Protein AF-A0A397CCR6-F1 (afdb_monomer_lite)

Secondary structure (DSSP, 8-state):
--------S---HHHHHHHHHHHHHT-S--TTHHHHHHHHHHHHHTTTTPPP--HHHHHHHHHHHHHT------S---

Sequence (78 aa):
MAKKSGRGKSWYPGSVDLLLDITVDVLPLGKNGWEKVERRFNRLAEPKLLPIRDADALKRKFLLLKNHAKPTGDPDCP

Organism: Aphanomyces astaci (NCBI:txid112090)

Radius of gyration: 15.35 Å; chains: 1; bounding box: 40×26×41 Å

Structure (mmCIF, N/CA/C/O backbone):
data_AF-A0A397CCR6-F1
#
_entry.id   AF-A0A397CCR6-F1
#
loop_
_atom_site.group_PDB
_atom_site.id
_atom_site.type_symbol
_atom_site.label_atom_id
_atom_site.label_alt_id
_atom_site.label_comp_id
_atom_site.label_asym_id
_atom_site.label_entity_id
_atom_site.label_seq_id
_atom_site.pdbx_PDB_ins_code
_atom_site.Cartn_x
_atom_site.Cartn_y
_atom_site.Cartn_z
_atom_site.occupancy
_atom_site.B_iso_or_equiv
_atom_site.auth_seq_id
_atom_site.auth_comp_id
_atom_site.auth_asym_id
_atom_site.auth_atom_id
_atom_site.pdbx_PDB_model_num
ATOM 1 N N . MET A 1 1 ? 17.153 11.501 -28.886 1.00 37.22 1 MET A N 1
ATOM 2 C CA . MET A 1 1 ? 16.857 10.240 -28.164 1.00 37.22 1 MET A CA 1
ATOM 3 C C . MET A 1 1 ? 16.486 10.583 -26.726 1.00 37.22 1 MET A C 1
ATOM 5 O O . MET A 1 1 ? 17.359 10.964 -25.954 1.00 37.22 1 MET A O 1
ATOM 9 N N . ALA A 1 2 ? 15.195 10.568 -26.382 1.00 41.62 2 ALA A N 1
ATOM 10 C CA . ALA A 1 2 ? 14.741 10.927 -25.039 1.00 41.62 2 ALA A CA 1
ATOM 11 C C . ALA A 1 2 ? 15.160 9.838 -24.040 1.00 41.62 2 ALA A C 1
ATOM 13 O O . ALA A 1 2 ? 14.691 8.700 -24.102 1.00 41.62 2 ALA A O 1
ATOM 14 N N . LYS A 1 3 ? 16.084 10.190 -23.143 1.00 36.00 3 LYS A N 1
ATOM 15 C CA . LYS A 1 3 ? 16.559 9.341 -22.050 1.00 36.00 3 LYS A CA 1
ATOM 16 C C . LYS A 1 3 ? 15.375 9.083 -21.113 1.00 36.00 3 LYS A C 1
ATOM 18 O O . LYS A 1 3 ? 14.982 9.965 -20.355 1.00 36.00 3 LYS A O 1
ATOM 23 N N . LYS A 1 4 ? 14.765 7.895 -21.202 1.00 39.50 4 LYS A N 1
ATOM 24 C CA . LYS A 1 4 ? 13.729 7.452 -20.259 1.00 39.50 4 LYS A CA 1
ATOM 25 C C . LYS A 1 4 ? 14.381 7.347 -18.882 1.00 39.50 4 LYS A C 1
ATOM 27 O O . LYS A 1 4 ? 15.123 6.405 -18.619 1.00 39.50 4 LYS A O 1
ATOM 32 N N . SER A 1 5 ? 14.132 8.365 -18.059 1.00 42.53 5 SER A N 1
ATOM 33 C CA . SER A 1 5 ? 14.495 8.427 -16.645 1.00 42.53 5 SER A CA 1
ATOM 34 C C . SER A 1 5 ? 14.142 7.100 -15.968 1.00 42.53 5 SER A C 1
ATOM 36 O O . 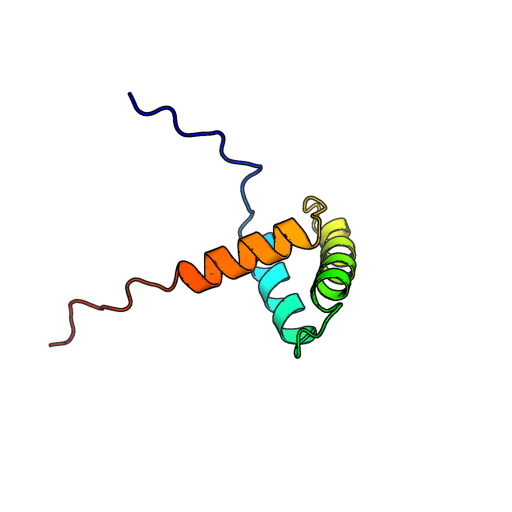SER A 1 5 ? 13.065 6.549 -16.215 1.00 42.53 5 SER A O 1
ATOM 38 N N . GLY A 1 6 ? 15.096 6.554 -15.212 1.00 37.91 6 GLY A N 1
ATOM 39 C CA . GLY A 1 6 ? 15.099 5.184 -14.710 1.00 37.91 6 GLY A CA 1
ATOM 40 C C . GLY A 1 6 ? 13.745 4.749 -14.159 1.00 37.91 6 GLY A C 1
ATOM 41 O O . GLY A 1 6 ? 13.170 5.397 -13.284 1.00 37.91 6 GLY A O 1
ATOM 42 N N . ARG A 1 7 ? 13.230 3.627 -14.674 1.00 49.69 7 ARG A N 1
ATOM 43 C CA . ARG A 1 7 ? 12.074 2.950 -14.086 1.00 49.69 7 ARG A CA 1
ATOM 44 C C . ARG A 1 7 ? 12.481 2.507 -12.685 1.00 49.69 7 ARG A C 1
ATOM 46 O O . ARG A 1 7 ? 13.127 1.474 -12.531 1.00 49.69 7 ARG A O 1
ATOM 53 N N . GLY A 1 8 ? 12.123 3.299 -11.675 1.00 50.19 8 GLY A N 1
ATOM 54 C CA . GLY A 1 8 ? 12.166 2.859 -10.286 1.00 50.19 8 GLY A CA 1
ATOM 55 C C . GLY A 1 8 ? 11.514 1.479 -10.185 1.00 50.19 8 GLY A C 1
ATOM 56 O O . GLY A 1 8 ? 10.498 1.242 -10.842 1.00 50.19 8 GLY A O 1
ATOM 57 N N . LYS A 1 9 ? 12.164 0.575 -9.441 1.00 55.97 9 LYS A N 1
ATOM 58 C CA . LYS A 1 9 ? 11.801 -0.830 -9.177 1.00 55.97 9 LYS A CA 1
ATOM 59 C C . LYS A 1 9 ? 10.348 -1.141 -9.566 1.00 55.97 9 LYS A C 1
ATOM 61 O O . LYS A 1 9 ? 9.416 -0.697 -8.889 1.00 55.97 9 LYS A O 1
ATOM 66 N N . SER A 1 10 ? 10.178 -1.833 -10.700 1.00 67.69 10 SER A N 1
ATOM 67 C CA . SER A 1 10 ? 8.872 -2.088 -11.324 1.00 67.69 10 SER A CA 1
ATOM 68 C C . SER A 1 10 ? 7.846 -2.534 -10.278 1.00 67.69 10 SER A C 1
ATOM 70 O O . SER A 1 10 ? 8.139 -3.358 -9.410 1.00 67.69 10 SER A O 1
ATOM 72 N N . TRP A 1 11 ? 6.651 -1.947 -10.308 1.00 76.25 11 TRP A N 1
ATOM 73 C CA . TRP A 1 11 ? 5.560 -2.399 -9.450 1.00 76.25 11 TRP A CA 1
ATOM 74 C C . TRP A 1 11 ? 5.056 -3.733 -9.982 1.00 76.25 11 TRP A C 1
ATOM 76 O O . TRP A 1 11 ? 4.549 -3.790 -11.098 1.00 76.25 11 TRP A O 1
ATOM 86 N N . TYR A 1 12 ? 5.209 -4.789 -9.187 1.00 80.81 12 TYR A N 1
ATOM 87 C CA . TYR A 1 12 ? 4.631 -6.085 -9.508 1.00 80.81 12 TYR A CA 1
ATOM 88 C C . TYR A 1 12 ? 3.096 -5.984 -9.448 1.00 80.81 12 TYR A C 1
ATOM 90 O O . TYR A 1 12 ? 2.601 -5.343 -8.515 1.00 80.81 12 TYR A O 1
ATOM 98 N N . PRO A 1 13 ? 2.337 -6.589 -10.382 1.00 80.25 13 PRO A N 1
ATOM 99 C CA . PRO A 1 13 ? 0.873 -6.529 -10.379 1.00 80.25 13 PRO A CA 1
ATOM 100 C C . PRO A 1 13 ? 0.271 -6.929 -9.027 1.00 80.25 13 PRO A C 1
ATOM 102 O O . PRO A 1 13 ? -0.441 -6.136 -8.425 1.00 80.25 13 PRO A O 1
ATOM 105 N N . GLY A 1 14 ? 0.731 -8.041 -8.442 1.00 83.31 14 GLY A N 1
ATOM 106 C CA . GLY A 1 14 ? 0.267 -8.475 -7.119 1.00 83.31 14 GLY A CA 1
ATOM 107 C C . GLY A 1 14 ? 0.639 -7.536 -5.961 1.00 83.31 14 GLY A C 1
ATOM 108 O O . GLY A 1 14 ? 0.013 -7.591 -4.908 1.00 83.31 14 GLY A O 1
ATOM 109 N N . SER A 1 15 ? 1.632 -6.649 -6.124 1.00 86.12 15 SER A N 1
ATOM 110 C CA . SER A 1 15 ? 1.870 -5.560 -5.160 1.00 86.12 15 SER A CA 1
ATOM 111 C C . SER A 1 15 ? 0.854 -4.432 -5.308 1.00 86.12 15 SER A C 1
ATOM 113 O O . SER A 1 15 ? 0.570 -3.742 -4.336 1.00 86.12 15 SER A O 1
ATOM 115 N N . VAL A 1 16 ? 0.353 -4.196 -6.520 1.00 88.00 16 VAL A N 1
ATOM 116 C CA . VAL A 1 16 ? -0.678 -3.189 -6.770 1.00 88.00 16 VAL A CA 1
ATOM 117 C C . VAL A 1 16 ? -2.013 -3.662 -6.213 1.00 88.00 16 VAL A C 1
ATOM 119 O O . VAL A 1 16 ? -2.632 -2.903 -5.476 1.00 88.00 16 VAL A O 1
ATOM 122 N N . ASP A 1 17 ? -2.398 -4.909 -6.479 1.00 89.31 17 ASP A N 1
ATOM 123 C CA . ASP A 1 17 ? -3.641 -5.485 -5.949 1.00 89.31 17 ASP A CA 1
ATOM 124 C C . ASP A 1 17 ? -3.636 -5.470 -4.416 1.00 89.31 17 ASP A C 1
ATOM 126 O O . ASP A 1 17 ? -4.545 -4.937 -3.790 1.00 89.31 17 ASP A O 1
ATOM 130 N N . LEU A 1 18 ? -2.527 -5.909 -3.806 1.00 90.56 18 LEU A N 1
ATOM 131 C CA . LEU A 1 18 ? -2.356 -5.868 -2.354 1.00 90.56 18 LEU A CA 1
ATOM 132 C C . LEU A 1 18 ? -2.458 -4.444 -1.783 1.00 90.56 18 LEU A C 1
ATOM 134 O O . LEU A 1 18 ? -3.030 -4.242 -0.715 1.00 90.56 18 LEU A O 1
ATOM 138 N N . LEU A 1 19 ? -1.890 -3.449 -2.471 1.00 90.75 19 LEU A N 1
ATOM 139 C CA . LEU A 1 19 ? -2.004 -2.049 -2.063 1.00 90.75 19 LEU A CA 1
ATOM 140 C C . LEU A 1 19 ? -3.464 -1.582 -2.104 1.00 90.75 19 LEU A C 1
ATOM 142 O O . LEU A 1 19 ? -3.896 -0.897 -1.177 1.00 90.75 19 LEU A O 1
ATOM 146 N N . LEU A 1 20 ? -4.206 -1.921 -3.157 1.00 90.31 20 LEU A N 1
ATOM 147 C CA . LEU A 1 20 ? -5.610 -1.539 -3.299 1.00 90.31 20 LEU A CA 1
ATOM 148 C C . LEU A 1 20 ? -6.476 -2.192 -2.216 1.00 90.31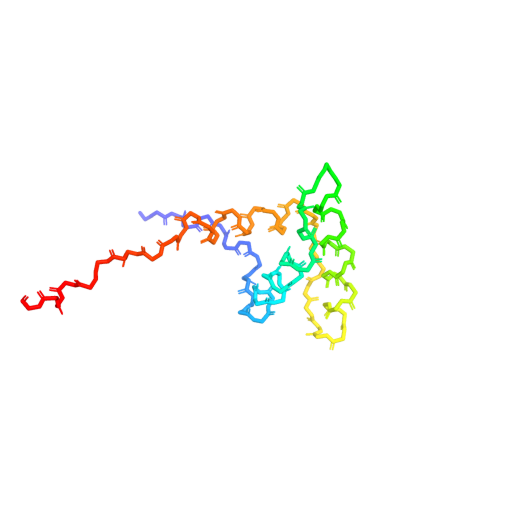 20 LEU A C 1
ATOM 150 O O . LEU A 1 20 ? -7.186 -1.459 -1.529 1.00 90.31 20 LEU A O 1
ATOM 154 N N . ASP A 1 21 ? -6.330 -3.500 -1.987 1.00 91.62 21 ASP A N 1
ATOM 155 C CA . ASP A 1 21 ? -7.055 -4.239 -0.940 1.00 91.62 21 ASP A CA 1
ATOM 156 C C . ASP A 1 21 ? -6.840 -3.610 0.442 1.00 91.62 21 ASP A C 1
ATOM 158 O O . ASP A 1 21 ? -7.785 -3.239 1.138 1.00 91.62 21 ASP A O 1
ATOM 162 N N . ILE A 1 22 ? -5.576 -3.387 0.818 1.00 91.31 22 ILE A N 1
ATOM 163 C CA . ILE A 1 22 ? -5.244 -2.791 2.118 1.00 91.31 22 ILE A CA 1
ATOM 164 C C . ILE A 1 22 ? -5.778 -1.363 2.214 1.00 91.31 22 ILE A C 1
ATOM 166 O O . ILE A 1 22 ? -6.204 -0.933 3.284 1.00 91.31 22 ILE A O 1
ATOM 170 N N . THR A 1 23 ? -5.721 -0.605 1.118 1.00 89.62 23 THR A N 1
ATOM 171 C CA . THR A 1 23 ? -6.200 0.777 1.114 1.00 89.62 23 THR A CA 1
ATOM 172 C C . THR A 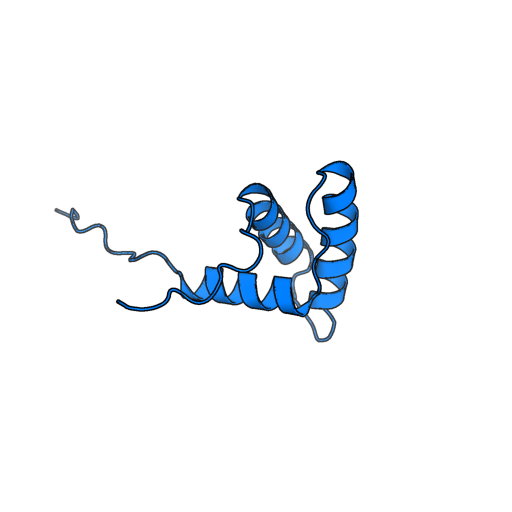1 23 ? -7.701 0.824 1.367 1.00 89.62 23 THR A C 1
ATOM 174 O O . THR A 1 23 ? -8.128 1.654 2.166 1.00 89.62 23 THR A O 1
ATOM 177 N N . VAL A 1 24 ? -8.476 -0.079 0.755 1.00 88.19 24 VAL A N 1
ATOM 178 C CA . VAL A 1 24 ? -9.920 -0.225 0.995 1.00 88.19 24 VAL A CA 1
ATOM 179 C C . VAL A 1 24 ? -10.194 -0.567 2.462 1.00 88.19 24 VAL A C 1
ATOM 181 O O . VAL A 1 24 ? -10.998 0.112 3.098 1.00 88.19 24 VAL A O 1
ATOM 184 N N . ASP A 1 25 ? -9.453 -1.516 3.038 1.00 87.00 25 ASP A N 1
ATOM 185 C CA . ASP A 1 25 ? -9.612 -1.932 4.441 1.00 87.00 25 ASP A CA 1
ATOM 186 C C . ASP A 1 25 ? -9.231 -0.861 5.479 1.00 87.00 25 ASP A C 1
ATOM 188 O O . ASP A 1 25 ? -9.543 -0.997 6.666 1.00 87.00 25 ASP A O 1
ATOM 192 N N . VAL A 1 26 ? -8.460 0.155 5.087 1.00 84.81 26 VAL A N 1
ATOM 193 C CA . VAL A 1 26 ? -7.994 1.227 5.984 1.00 84.81 26 VAL A CA 1
ATOM 194 C C . VAL A 1 26 ? -8.868 2.484 5.856 1.00 84.81 26 VAL A C 1
ATOM 196 O O . VAL A 1 26 ? -8.662 3.454 6.590 1.00 84.81 26 VAL A O 1
ATOM 199 N N . LEU A 1 27 ? -9.873 2.485 4.973 1.00 83.12 27 LEU A N 1
ATOM 200 C CA . LEU A 1 27 ? -10.789 3.613 4.843 1.00 83.12 27 LEU A CA 1
ATOM 201 C C . LEU A 1 27 ? -11.661 3.803 6.105 1.00 83.12 27 LEU A C 1
ATOM 203 O O . LEU A 1 27 ? -12.115 2.826 6.697 1.00 83.12 27 LEU A O 1
ATOM 207 N N . PRO A 1 28 ? -11.937 5.061 6.504 1.00 77.94 28 PRO A N 1
ATOM 208 C CA . PRO A 1 28 ? -11.437 6.295 5.899 1.00 77.94 28 PRO A CA 1
ATOM 209 C C . PRO A 1 28 ? -9.949 6.532 6.209 1.00 77.94 28 PRO A C 1
ATOM 211 O O . PRO A 1 28 ? -9.505 6.473 7.357 1.00 77.94 28 PRO A O 1
ATOM 214 N N . LEU A 1 29 ? -9.175 6.862 5.167 1.00 76.00 29 LEU A N 1
ATOM 215 C CA . LEU A 1 29 ? -7.760 7.218 5.278 1.00 76.00 29 LEU A CA 1
ATOM 216 C C . LEU A 1 29 ? -7.630 8.582 5.976 1.00 76.00 29 LEU A C 1
ATOM 218 O O . LEU A 1 29 ? -7.571 9.627 5.333 1.00 76.00 29 LEU A O 1
ATOM 222 N N . GLY A 1 30 ? -7.620 8.564 7.309 1.00 75.19 30 GLY A N 1
ATOM 223 C CA . GLY A 1 30 ? -7.373 9.743 8.138 1.00 75.19 30 GLY A CA 1
ATOM 224 C C . GLY A 1 30 ? -5.910 10.204 8.102 1.00 75.19 30 GLY A C 1
ATOM 225 O O . GLY A 1 30 ? -5.103 9.738 7.298 1.00 75.19 30 GLY A O 1
ATOM 226 N N . LYS A 1 31 ? -5.540 11.092 9.035 1.00 75.94 31 LYS A N 1
ATOM 227 C CA . LYS A 1 31 ? -4.209 11.732 9.118 1.00 75.94 31 LYS A CA 1
ATOM 228 C C . LYS A 1 31 ? -3.029 10.737 9.102 1.00 75.94 31 LYS A C 1
ATOM 230 O O . LYS A 1 31 ? -2.005 11.031 8.499 1.00 75.94 31 LYS A O 1
ATOM 235 N N . ASN A 1 32 ? -3.226 9.538 9.658 1.00 82.38 32 ASN A N 1
ATOM 236 C CA . ASN A 1 32 ? -2.232 8.456 9.751 1.00 82.38 32 ASN A CA 1
ATOM 237 C C . ASN A 1 32 ? -2.631 7.218 8.919 1.00 82.38 32 ASN A C 1
ATOM 239 O O . ASN A 1 32 ? -2.225 6.089 9.210 1.00 82.38 32 ASN A O 1
ATOM 243 N N . GLY A 1 33 ? -3.497 7.393 7.916 1.00 87.25 33 GLY A N 1
ATOM 244 C CA . GLY A 1 33 ? -4.007 6.293 7.097 1.00 87.25 33 GLY A CA 1
ATOM 245 C C . GLY A 1 33 ? -2.894 5.555 6.350 1.00 87.25 33 GLY A C 1
ATOM 246 O O . GLY A 1 33 ? -2.825 4.332 6.392 1.00 87.25 33 GLY A O 1
ATOM 247 N N . TRP A 1 34 ? -1.964 6.292 5.743 1.00 90.12 34 TRP A N 1
ATOM 248 C CA . TRP A 1 34 ? -0.879 5.711 4.946 1.00 90.12 34 TRP A CA 1
ATOM 249 C C . TRP A 1 34 ? 0.162 4.953 5.774 1.00 90.12 34 TRP A C 1
ATOM 251 O O . TRP A 1 34 ? 0.651 3.931 5.312 1.00 90.12 34 TRP A O 1
ATOM 261 N N . GLU A 1 35 ? 0.427 5.370 7.014 1.00 90.81 35 GLU A N 1
ATOM 262 C CA . GLU A 1 35 ? 1.279 4.609 7.943 1.00 90.81 35 GLU A CA 1
ATOM 263 C C . GLU A 1 35 ? 0.637 3.260 8.316 1.00 90.81 35 GLU A C 1
ATOM 265 O O . GLU A 1 35 ? 1.314 2.245 8.474 1.00 90.81 35 GLU A O 1
ATOM 270 N N . LYS A 1 36 ? -0.698 3.210 8.446 1.00 90.06 36 LYS A N 1
ATOM 271 C CA . LYS A 1 36 ? -1.418 1.943 8.663 1.00 90.06 36 LYS A CA 1
ATOM 272 C C . LYS A 1 36 ? -1.361 1.049 7.423 1.00 90.06 36 LYS A C 1
ATOM 274 O O . LYS A 1 36 ? -1.158 -0.158 7.569 1.00 90.06 36 LYS A O 1
ATOM 279 N N . VAL A 1 37 ? -1.525 1.635 6.232 1.00 91.38 37 VAL A N 1
ATOM 280 C CA . VAL A 1 37 ? -1.402 0.923 4.949 1.00 91.38 37 VAL A CA 1
ATOM 281 C C . VAL A 1 37 ? 0.002 0.347 4.797 1.00 91.38 37 VAL A C 1
ATOM 283 O O . VAL A 1 37 ? 0.130 -0.833 4.504 1.00 91.38 37 VAL A O 1
ATOM 286 N N . GLU A 1 38 ? 1.042 1.130 5.071 1.00 92.62 38 GLU A N 1
ATOM 287 C CA . GLU A 1 38 ? 2.439 0.693 5.048 1.00 92.62 38 GLU A CA 1
ATOM 288 C C . GLU A 1 38 ? 2.690 -0.492 5.978 1.00 92.62 38 GLU A C 1
ATOM 290 O O . GLU A 1 38 ? 3.187 -1.526 5.531 1.00 92.62 38 GLU A O 1
ATOM 295 N N . ARG A 1 39 ? 2.305 -0.388 7.256 1.00 91.88 39 ARG A N 1
ATOM 296 C CA . ARG A 1 39 ? 2.502 -1.484 8.216 1.00 91.88 39 ARG A CA 1
ATOM 297 C C . ARG A 1 39 ? 1.809 -2.771 7.771 1.00 91.88 39 ARG A C 1
ATOM 299 O O . ARG A 1 39 ? 2.401 -3.846 7.863 1.00 91.88 39 ARG A O 1
ATOM 306 N N . ARG A 1 40 ? 0.571 -2.682 7.269 1.00 91.06 40 ARG A N 1
ATOM 307 C CA . ARG A 1 40 ? -0.147 -3.846 6.718 1.00 91.06 40 ARG A CA 1
ATOM 308 C C . ARG A 1 40 ? 0.512 -4.371 5.446 1.00 91.06 40 ARG A C 1
ATOM 310 O O . ARG A 1 40 ? 0.651 -5.582 5.305 1.00 91.06 40 ARG A O 1
ATOM 317 N N . PHE A 1 41 ? 0.930 -3.482 4.552 1.00 91.69 41 PHE A N 1
ATOM 318 C CA . PHE A 1 41 ? 1.541 -3.847 3.281 1.00 91.69 41 PHE A CA 1
ATOM 319 C C . PHE A 1 41 ? 2.841 -4.593 3.519 1.00 91.69 41 PHE A C 1
ATOM 321 O O . PHE A 1 41 ? 2.988 -5.701 3.028 1.00 91.69 41 PHE A O 1
ATOM 328 N N . ASN A 1 42 ? 3.731 -4.044 4.341 1.00 91.31 42 ASN A N 1
ATOM 329 C CA . ASN A 1 42 ? 5.022 -4.647 4.648 1.00 91.31 42 ASN A CA 1
ATOM 330 C C . ASN A 1 42 ? 4.865 -6.001 5.366 1.00 91.31 42 ASN A C 1
ATOM 332 O O . ASN A 1 42 ? 5.553 -6.955 5.013 1.00 91.31 42 ASN A O 1
ATOM 336 N N . ARG A 1 43 ? 3.879 -6.135 6.267 1.00 91.38 43 ARG A N 1
ATOM 337 C CA . ARG A 1 43 ? 3.539 -7.418 6.913 1.00 91.38 43 ARG A CA 1
ATOM 338 C C . ARG A 1 43 ? 3.045 -8.482 5.924 1.00 91.38 43 ARG A C 1
ATOM 340 O O . ARG A 1 43 ? 3.338 -9.658 6.096 1.00 91.38 43 ARG A O 1
ATOM 347 N N . LEU A 1 44 ? 2.268 -8.091 4.914 1.00 89.38 44 LEU A N 1
ATOM 348 C CA . LEU A 1 44 ? 1.749 -9.009 3.888 1.00 89.38 44 LEU A CA 1
ATOM 349 C C . LEU A 1 44 ? 2.715 -9.195 2.707 1.00 89.38 44 LEU A C 1
ATOM 351 O O . LEU A 1 44 ? 2.580 -10.152 1.944 1.00 89.38 44 LEU A O 1
ATOM 355 N N . ALA A 1 45 ? 3.682 -8.293 2.555 1.00 87.62 45 ALA A N 1
ATOM 356 C CA . ALA A 1 45 ? 4.716 -8.329 1.535 1.00 87.62 45 ALA A CA 1
ATOM 357 C C . ALA A 1 45 ? 5.768 -9.399 1.835 1.00 87.62 45 ALA A C 1
ATOM 359 O O . ALA A 1 45 ? 6.181 -10.096 0.912 1.00 87.62 45 ALA A O 1
ATOM 360 N N . GLU A 1 46 ? 6.145 -9.566 3.105 1.00 85.44 46 GLU A N 1
ATOM 361 C CA . GLU A 1 46 ? 7.134 -10.547 3.566 1.00 85.44 46 GLU A CA 1
ATOM 362 C C . GLU A 1 46 ? 6.834 -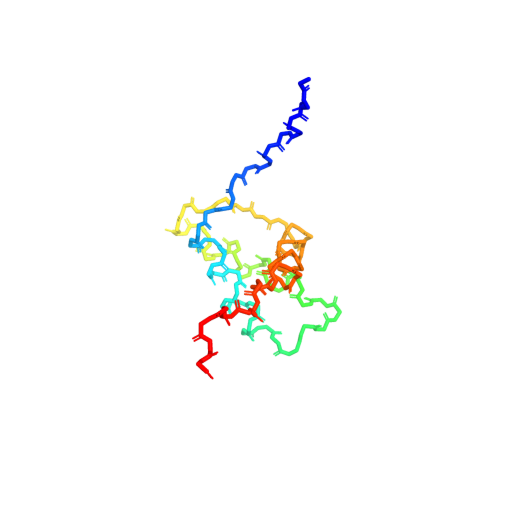11.992 3.108 1.00 85.44 46 GLU A C 1
ATOM 364 O O . GLU A 1 46 ? 7.657 -12.551 2.379 1.00 85.44 46 GLU A O 1
ATOM 369 N N . PRO A 1 47 ? 5.652 -12.589 3.384 1.00 88.06 47 PRO A N 1
ATOM 370 C CA . PRO A 1 47 ? 5.341 -13.942 2.910 1.00 88.06 47 PRO A CA 1
ATOM 371 C C . PRO A 1 47 ? 5.200 -14.035 1.383 1.00 88.06 47 PRO A C 1
ATOM 373 O O . PRO A 1 47 ? 5.301 -15.118 0.815 1.00 88.06 47 PRO A O 1
ATOM 376 N N . LYS A 1 48 ? 4.960 -12.908 0.701 1.00 83.44 48 LYS A N 1
ATOM 377 C CA . LYS A 1 48 ? 4.824 -12.832 -0.760 1.00 83.44 48 LYS A CA 1
ATOM 378 C C . LYS A 1 48 ? 6.142 -12.477 -1.464 1.00 83.44 48 LYS A C 1
ATOM 380 O O . LYS A 1 48 ? 6.126 -12.265 -2.676 1.00 83.44 48 LYS A O 1
ATOM 385 N N . LEU A 1 49 ? 7.256 -12.378 -0.726 1.00 85.25 49 LEU A N 1
ATOM 386 C CA . LEU A 1 49 ? 8.571 -11.935 -1.217 1.00 85.25 49 LEU A CA 1
ATOM 387 C C . LEU A 1 49 ? 8.512 -10.598 -1.980 1.00 85.25 49 LEU A C 1
ATOM 389 O O . LEU A 1 49 ? 9.298 -10.331 -2.894 1.00 85.25 49 LEU A O 1
ATOM 393 N N . LEU A 1 50 ? 7.553 -9.744 -1.619 1.00 83.94 50 LEU A N 1
ATOM 394 C CA . LEU A 1 50 ? 7.393 -8.432 -2.224 1.00 83.94 50 LEU A CA 1
ATOM 395 C C . LEU A 1 5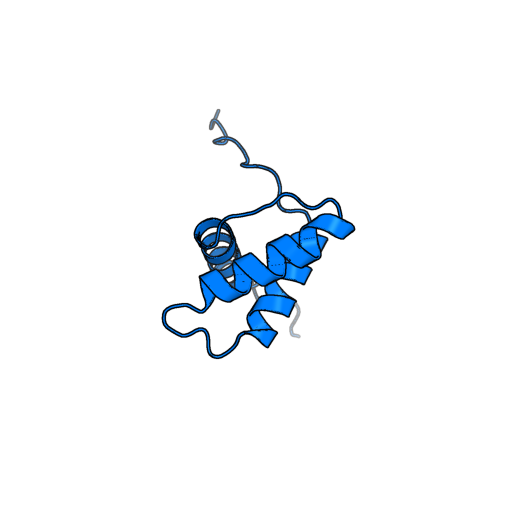0 ? 8.358 -7.438 -1.566 1.00 83.94 50 LEU A C 1
ATOM 397 O O . LEU A 1 50 ? 8.634 -7.529 -0.370 1.00 83.94 50 LEU A O 1
ATOM 401 N N . PRO A 1 51 ? 8.866 -6.450 -2.321 1.00 84.50 51 PRO A N 1
ATOM 402 C CA . PRO A 1 51 ? 9.721 -5.426 -1.745 1.00 84.50 51 PRO A CA 1
ATOM 403 C C . PRO A 1 51 ? 8.941 -4.581 -0.734 1.00 84.50 51 PRO A C 1
ATOM 405 O O . PRO A 1 51 ? 7.843 -4.113 -1.042 1.00 84.50 51 PRO A O 1
ATOM 408 N N . ILE A 1 52 ? 9.562 -4.341 0.422 1.00 86.69 52 ILE A N 1
ATOM 409 C CA . ILE A 1 52 ? 9.127 -3.366 1.427 1.00 86.69 52 ILE A CA 1
ATOM 410 C C . ILE A 1 52 ? 9.060 -1.978 0.783 1.00 86.69 52 ILE A C 1
ATOM 412 O O . ILE A 1 52 ? 9.913 -1.628 -0.044 1.00 86.69 52 ILE A O 1
ATOM 416 N N . ARG A 1 53 ? 8.020 -1.210 1.113 1.00 87.56 53 ARG A N 1
ATOM 417 C CA . ARG A 1 53 ? 7.792 0.131 0.561 1.00 87.56 53 ARG A CA 1
ATOM 418 C C . ARG A 1 53 ? 7.331 1.086 1.646 1.00 87.56 53 ARG A C 1
ATOM 420 O O . ARG A 1 53 ? 6.525 0.706 2.491 1.00 87.56 53 ARG A O 1
ATOM 427 N N . ASP A 1 54 ? 7.795 2.323 1.542 1.00 90.19 54 ASP A N 1
ATOM 428 C CA . ASP A 1 54 ? 7.411 3.402 2.444 1.00 90.19 54 ASP A CA 1
ATOM 429 C C . ASP A 1 54 ? 5.991 3.903 2.158 1.00 90.19 54 ASP A C 1
ATOM 431 O O . ASP A 1 54 ? 5.511 3.860 1.013 1.00 90.19 54 ASP A O 1
ATOM 435 N N . ALA A 1 55 ? 5.343 4.461 3.180 1.00 89.44 55 ALA A N 1
ATOM 436 C CA . ALA A 1 55 ? 4.013 5.064 3.079 1.00 89.44 55 ALA A CA 1
ATOM 437 C C . ALA A 1 55 ? 3.881 6.060 1.903 1.00 89.44 55 ALA A C 1
ATOM 439 O O . ALA A 1 55 ? 2.889 6.026 1.166 1.00 89.44 55 ALA A O 1
ATOM 440 N N . ASP A 1 56 ? 4.894 6.899 1.662 1.00 89.44 56 ASP A N 1
ATOM 441 C CA . ASP A 1 56 ? 4.911 7.853 0.544 1.00 89.44 56 ASP A CA 1
ATOM 442 C C . ASP A 1 56 ? 4.960 7.172 -0.828 1.00 89.44 56 ASP A C 1
ATOM 444 O O . ASP A 1 56 ? 4.296 7.614 -1.773 1.00 89.44 56 ASP A O 1
ATOM 448 N N . ALA A 1 57 ? 5.700 6.067 -0.957 1.00 88.75 57 ALA A N 1
ATOM 449 C CA . ALA A 1 57 ? 5.762 5.301 -2.198 1.00 88.75 57 ALA A CA 1
ATOM 450 C C . ALA A 1 57 ? 4.413 4.633 -2.505 1.00 88.75 57 ALA A C 1
ATOM 452 O O . ALA A 1 57 ? 3.961 4.658 -3.658 1.00 88.75 57 ALA A O 1
ATOM 453 N N . LEU A 1 58 ? 3.752 4.086 -1.477 1.00 89.44 58 LEU A N 1
ATOM 454 C CA . LEU A 1 58 ? 2.406 3.514 -1.572 1.00 89.44 58 LEU A CA 1
ATOM 455 C C . LEU A 1 58 ? 1.380 4.585 -1.970 1.00 89.44 58 LEU A C 1
ATOM 457 O O . LEU A 1 58 ? 0.649 4.409 -2.948 1.00 89.44 58 LEU A O 1
ATOM 461 N N . LYS A 1 59 ? 1.401 5.742 -1.300 1.00 89.00 59 LYS A N 1
ATOM 462 C CA . LYS A 1 59 ? 0.536 6.889 -1.609 1.00 89.00 59 LYS A CA 1
ATOM 463 C C . LYS A 1 59 ? 0.734 7.385 -3.035 1.00 89.00 59 LYS A C 1
ATOM 465 O O . LYS A 1 59 ? -0.236 7.560 -3.774 1.00 89.00 59 LYS A O 1
ATOM 470 N N . ARG A 1 60 ? 1.985 7.588 -3.456 1.00 88.06 60 ARG A N 1
ATOM 471 C CA . ARG A 1 60 ? 2.309 8.048 -4.813 1.00 88.06 60 ARG A CA 1
ATOM 472 C C . ARG A 1 60 ? 1.808 7.062 -5.863 1.00 88.06 60 ARG A C 1
ATOM 474 O O . ARG A 1 60 ? 1.253 7.492 -6.871 1.00 88.06 60 ARG A O 1
ATOM 481 N N . LYS A 1 61 ? 1.955 5.755 -5.635 1.00 88.00 61 LYS A N 1
ATOM 482 C CA . LYS A 1 61 ? 1.432 4.739 -6.556 1.00 88.00 61 LYS A CA 1
ATOM 483 C C . LYS A 1 61 ? -0.087 4.722 -6.598 1.00 88.00 61 LYS A C 1
ATOM 485 O O . LYS A 1 61 ? -0.630 4.678 -7.696 1.00 88.00 61 LYS A O 1
ATOM 490 N N . PHE A 1 62 ? -0.758 4.803 -5.455 1.00 87.31 62 PHE A N 1
ATOM 491 C CA . PHE A 1 62 ? -2.216 4.873 -5.403 1.00 87.31 62 PHE A CA 1
ATOM 492 C C . PHE A 1 62 ? -2.753 6.106 -6.140 1.00 87.31 62 PHE A C 1
ATOM 494 O O . PHE A 1 62 ? -3.660 5.995 -6.959 1.00 87.31 62 PHE A O 1
ATOM 501 N N . LEU A 1 63 ? -2.146 7.278 -5.930 1.00 85.19 63 LEU A N 1
ATOM 502 C CA . LEU A 1 63 ? -2.507 8.500 -6.654 1.00 85.19 63 LEU A CA 1
ATOM 503 C C . LEU A 1 63 ? -2.231 8.385 -8.154 1.00 85.19 63 LEU A C 1
ATOM 505 O O . LEU A 1 63 ? -3.024 8.877 -8.952 1.00 85.19 63 LEU A O 1
ATOM 509 N N . LEU A 1 64 ? -1.137 7.731 -8.554 1.00 83.94 64 LEU A N 1
ATOM 510 C CA . LEU A 1 64 ? -0.889 7.435 -9.963 1.00 83.94 64 LEU A CA 1
ATOM 511 C C . LEU A 1 64 ? -1.981 6.527 -10.528 1.00 83.94 64 LEU A C 1
ATOM 513 O O . LEU A 1 64 ? -2.493 6.851 -11.583 1.00 83.94 64 LEU A O 1
ATOM 517 N N . LEU A 1 65 ? -2.384 5.459 -9.834 1.00 82.12 65 LEU A N 1
ATOM 518 C CA . LEU A 1 65 ? -3.464 4.564 -10.278 1.00 82.12 65 LEU A CA 1
ATOM 519 C C . LEU A 1 65 ? -4.808 5.291 -10.386 1.00 82.12 65 LEU A C 1
ATOM 521 O O . LEU A 1 65 ? -5.521 5.103 -11.363 1.00 82.12 65 LEU A O 1
ATOM 525 N N . LYS A 1 66 ? -5.114 6.170 -9.424 1.00 76.75 66 LYS A N 1
ATOM 526 C CA . LYS A 1 66 ? -6.310 7.019 -9.451 1.00 76.75 66 LYS A CA 1
ATOM 527 C C . LYS A 1 66 ? -6.320 7.966 -10.658 1.00 76.75 66 LYS A C 1
ATOM 529 O O . LYS A 1 66 ? -7.364 8.150 -11.268 1.00 76.75 66 LYS A O 1
ATOM 534 N N . ASN A 1 67 ? -5.181 8.586 -10.979 1.00 68.44 67 ASN A N 1
ATOM 535 C CA . ASN A 1 67 ? -5.065 9.524 -12.105 1.00 68.44 67 ASN A CA 1
ATOM 536 C C . ASN A 1 67 ? -4.939 8.816 -13.458 1.00 68.44 67 ASN A C 1
ATOM 538 O O . ASN A 1 67 ? -5.401 9.338 -14.464 1.00 68.44 67 ASN A O 1
ATOM 542 N N . HIS A 1 68 ? -4.368 7.612 -13.485 1.00 61.03 68 HIS A N 1
ATOM 543 C CA . HIS A 1 68 ? -4.380 6.711 -14.637 1.00 61.03 68 HIS A CA 1
ATOM 544 C C . HIS A 1 68 ? -5.729 5.983 -14.746 1.00 61.03 68 HIS A C 1
ATOM 546 O O . HIS A 1 68 ? -5.785 4.804 -15.107 1.00 61.03 68 HIS A O 1
ATOM 552 N N . ALA A 1 69 ? -6.819 6.688 -14.419 1.00 49.09 69 ALA A N 1
ATOM 553 C CA . ALA A 1 69 ? -8.155 6.278 -14.799 1.00 49.09 69 ALA A CA 1
ATOM 554 C C . ALA A 1 69 ? -8.123 5.935 -16.292 1.00 49.09 69 ALA A C 1
ATOM 556 O O . ALA A 1 69 ? -7.498 6.646 -17.084 1.00 49.09 69 ALA A O 1
ATOM 557 N N . LYS A 1 70 ? -8.728 4.794 -16.642 1.00 49.94 70 LYS A N 1
ATOM 558 C CA . LYS A 1 70 ? -8.879 4.325 -18.021 1.00 49.94 70 LYS A CA 1
ATOM 559 C C . LYS A 1 70 ? -9.177 5.515 -18.946 1.00 49.94 70 LYS A C 1
ATOM 561 O O . LYS A 1 70 ? -9.975 6.372 -18.549 1.00 49.94 70 LYS A O 1
ATOM 566 N N . PRO A 1 71 ? -8.665 5.547 -20.190 1.00 48.22 71 PRO A N 1
ATOM 567 C CA . PRO A 1 71 ? -9.427 6.198 -21.242 1.00 48.22 71 PRO A CA 1
ATOM 568 C C . PRO A 1 71 ? -10.765 5.450 -21.286 1.00 48.22 71 PRO A C 1
ATOM 570 O O . PRO A 1 71 ? -10.872 4.367 -21.849 1.00 48.22 71 PRO A O 1
ATOM 573 N N . THR A 1 72 ? -11.747 5.949 -20.540 1.00 49.84 72 THR A N 1
ATOM 574 C CA . THR A 1 72 ? -13.094 5.389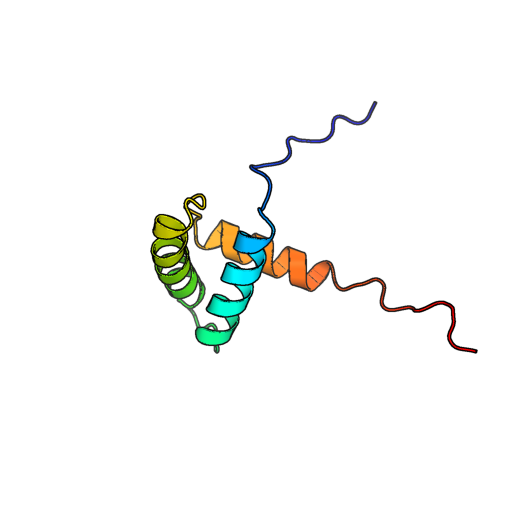 -20.490 1.00 49.84 72 THR A CA 1
ATOM 575 C C . THR A 1 72 ? -13.828 6.056 -21.633 1.00 49.84 72 THR A C 1
ATOM 577 O O . THR A 1 72 ? -14.555 7.025 -21.463 1.00 49.84 72 THR A O 1
ATOM 580 N N . GLY A 1 73 ? -13.487 5.595 -22.822 1.00 41.53 73 GLY A N 1
ATOM 581 C CA . GLY A 1 73 ? -14.234 5.796 -24.038 1.00 41.53 73 GLY A CA 1
ATOM 582 C C . GLY A 1 73 ? -14.069 4.490 -24.774 1.00 41.53 73 GLY A C 1
ATOM 583 O O . GLY A 1 73 ? -13.050 4.300 -25.427 1.00 41.53 73 GLY A O 1
ATOM 584 N N . ASP A 1 74 ? -15.004 3.566 -24.578 1.00 52.88 74 ASP A N 1
ATOM 585 C CA . ASP A 1 74 ? -15.275 2.562 -25.595 1.00 52.88 74 ASP A CA 1
ATOM 586 C C . ASP A 1 74 ? -15.676 3.352 -26.854 1.00 52.88 74 ASP A C 1
ATOM 588 O O . ASP A 1 74 ? -16.690 4.052 -26.820 1.00 52.88 74 ASP A O 1
ATOM 592 N N . PRO A 1 75 ? -14.874 3.346 -27.935 1.00 58.56 75 PRO A N 1
ATOM 593 C CA . PRO A 1 75 ? -15.235 4.026 -29.176 1.00 58.56 75 PRO A CA 1
ATOM 594 C C . PRO A 1 75 ? -16.291 3.246 -29.978 1.00 58.56 75 PRO A C 1
ATOM 596 O O . PRO A 1 75 ? -16.694 3.703 -31.040 1.00 58.56 75 PRO A O 1
ATOM 599 N N . ASP A 1 76 ? -16.733 2.093 -29.471 1.00 57.62 76 ASP A N 1
ATOM 600 C CA . ASP A 1 76 ? -17.708 1.193 -30.088 1.00 57.62 76 ASP A CA 1
ATOM 601 C C . ASP A 1 76 ? -18.993 1.149 -29.240 1.00 57.62 76 ASP A C 1
ATOM 603 O O . ASP A 1 76 ? -19.446 0.108 -28.767 1.00 57.62 76 ASP A O 1
ATOM 607 N N . CYS A 1 77 ? -19.543 2.333 -28.959 1.00 45.50 77 CYS A N 1
ATOM 608 C CA . CYS A 1 77 ? -20.937 2.454 -28.549 1.00 45.50 77 CYS A CA 1
ATOM 609 C C . CYS A 1 77 ? -21.729 2.766 -29.835 1.00 45.50 77 CYS A C 1
ATOM 611 O O . CYS A 1 77 ? -21.443 3.806 -30.436 1.00 45.50 77 CYS A O 1
ATOM 613 N N . PRO A 1 78 ? -22.608 1.858 -30.300 1.00 68.12 78 PRO A N 1
ATOM 614 C CA . PRO A 1 78 ? -23.268 1.941 -31.606 1.00 68.12 78 PRO A CA 1
ATOM 615 C C . PRO A 1 78 ? -24.192 3.153 -31.768 1.00 68.12 78 PRO A C 1
ATOM 617 O O . PRO A 1 78 ? -24.732 3.644 -30.748 1.00 68.12 78 PRO A O 1
#

pLDDT: mean 76.37, std 17.53, range [36.0, 92.62]

InterPro domains:
  IPR049203 Domain of unknown function DUF6818 [PF20681] (28-78)

Foldseek 3Di:
DDDPDDDDPDQDPVLLVLLVVLLVVLPPCPPCSLVSSLVSSQVVCVVVVHDRDHSVVSVVVVVVVVVPDDPPDPVPPD